Protein AF-A0A1I5VMB7-F1 (afdb_monomer)

Mean predicted aligned error: 20.37 Å

Secondary structure (DSSP, 8-state):
--------------TTSHHHHHHHHHHHS--TTT-S-HHHHHHHHHHHHHHHT-S--S-----HHHHHHHHHHHHHHHHHHHHHHHHHHHHHHHTT---------------THHHHHHHHHHHHHHHTT--

Solvent-accessible surface area (backbone atoms only — not comparable to full-atom values): 8415 Å² total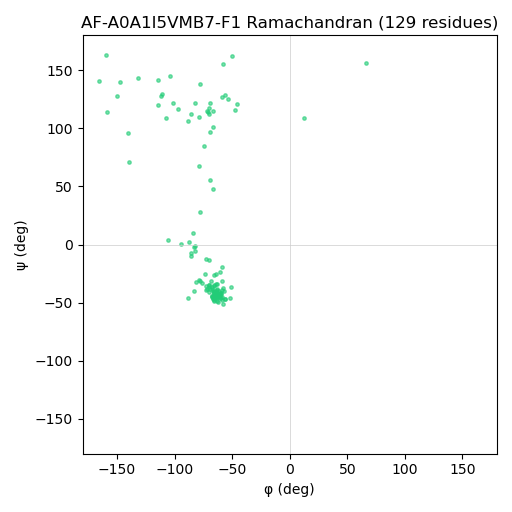; per-residue (Å²): 132,84,77,78,92,71,84,89,84,85,89,86,72,50,72,88,41,65,69,39,32,54,53,48,52,51,66,67,70,54,58,63,90,83,34,91,38,69,67,56,48,54,50,50,55,52,51,51,53,41,59,77,68,43,88,69,86,56,96,62,72,72,49,72,66,55,48,50,48,54,50,51,51,54,51,47,54,52,50,51,53,48,50,52,52,48,50,53,49,50,52,64,68,65,58,82,78,75,83,86,77,95,76,79,91,77,87,78,79,83,64,74,77,66,53,56,61,56,51,51,53,54,54,52,56,57,63,69,70,73,119

Foldseek 3Di:
DPDPPDDDDDDDADCVDPVSVVVVVCQVPDDCVVPVHSVRVVVVVVVVVCVVVDVPPDPPPQPPVNVVVVVVVVVVVVVVVVVVVVVVVCCVVVVPDDDDDDDDDDPDDDDPPVVVVVVVVVVVVVVVVPD

pLDDT: mean 71.29, std 16.6, range [33.75, 95.19]

Radius of gyration: 30.01 Å; Cα contacts (8 Å, |Δi|>4): 20; chains: 1; bounding box: 72×41×73 Å

Structure (mmCIF, N/CA/C/O backbone):
data_AF-A0A1I5VMB7-F1
#
_entry.id   AF-A0A1I5VMB7-F1
#
loop_
_atom_site.group_PDB
_atom_site.id
_atom_site.type_symbol
_atom_site.label_atom_id
_atom_site.label_alt_id
_atom_site.label_comp_id
_atom_site.label_asym_id
_atom_site.label_entity_id
_atom_site.label_seq_id
_atom_site.pdbx_PDB_ins_code
_atom_site.Cartn_x
_atom_site.Cartn_y
_atom_site.Cartn_z
_atom_site.occupancy
_atom_site.B_iso_or_equiv
_atom_site.auth_seq_id
_atom_site.auth_comp_id
_atom_site.auth_asym_id
_atom_site.auth_atom_id
_atom_site.pdbx_PDB_model_num
ATOM 1 N N . MET A 1 1 ? -19.263 19.530 26.729 1.00 45.06 1 MET A N 1
ATOM 2 C CA . MET A 1 1 ? -19.498 18.716 25.512 1.00 45.06 1 MET A CA 1
ATOM 3 C C . MET A 1 1 ? -18.205 17.990 25.173 1.00 45.06 1 MET A C 1
ATOM 5 O O . MET A 1 1 ? -17.210 18.664 24.956 1.00 45.06 1 MET A O 1
ATOM 9 N N . LYS A 1 2 ? -18.171 16.649 25.193 1.00 50.53 2 LYS A N 1
ATOM 10 C CA . LYS A 1 2 ? -16.999 15.902 24.705 1.00 50.53 2 LYS A CA 1
ATOM 11 C C . LYS A 1 2 ? -16.953 16.060 23.185 1.00 50.53 2 LYS A C 1
ATOM 13 O O . LYS A 1 2 ? -17.906 15.685 22.505 1.00 50.53 2 LYS A O 1
ATOM 18 N N . THR A 1 3 ? -15.894 16.670 22.672 1.00 54.25 3 THR A N 1
ATOM 19 C CA . THR A 1 3 ? -15.607 16.731 21.238 1.00 54.25 3 THR A CA 1
ATOM 20 C C . THR A 1 3 ? -15.559 15.304 20.687 1.00 54.25 3 THR A C 1
ATOM 22 O O . THR A 1 3 ? -14.934 14.418 21.272 1.00 54.25 3 THR A O 1
ATOM 25 N N . LYS A 1 4 ? -16.298 15.038 19.605 1.00 64.06 4 LYS A N 1
ATOM 26 C CA . LYS A 1 4 ? -16.353 13.711 18.977 1.00 64.06 4 LYS A CA 1
ATOM 27 C C . LYS A 1 4 ? -14.996 13.423 18.320 1.00 64.06 4 LYS A C 1
ATOM 29 O O . LYS A 1 4 ? -14.754 13.868 17.207 1.00 64.06 4 LYS A O 1
ATOM 34 N N . ASN A 1 5 ? -14.117 12.695 19.007 1.00 81.50 5 ASN A N 1
ATOM 35 C CA . ASN A 1 5 ? -12.774 12.317 18.534 1.00 81.50 5 ASN A CA 1
ATOM 36 C C . ASN A 1 5 ? -12.791 11.151 17.516 1.00 81.50 5 ASN A C 1
ATOM 38 O O . ASN A 1 5 ? -11.891 10.316 17.483 1.00 81.50 5 ASN A O 1
ATOM 42 N N . THR A 1 6 ? -13.872 10.985 16.755 1.00 79.69 6 THR A N 1
ATOM 43 C CA . THR A 1 6 ? -14.031 9.845 15.843 1.00 79.69 6 THR A CA 1
ATOM 44 C C . THR A 1 6 ? -14.888 10.257 14.658 1.00 79.69 6 THR A C 1
ATOM 46 O O . THR A 1 6 ? -15.989 10.779 14.838 1.00 79.69 6 THR A O 1
ATOM 49 N N . ALA A 1 7 ? -14.377 10.004 13.455 1.00 82.19 7 ALA A N 1
ATOM 50 C CA . ALA A 1 7 ? -15.087 10.167 12.194 1.00 82.19 7 ALA A CA 1
ATOM 51 C C . ALA A 1 7 ? -15.262 8.791 11.540 1.00 82.19 7 ALA A C 1
ATOM 53 O O . ALA A 1 7 ? -14.367 7.949 11.616 1.00 82.19 7 ALA A O 1
ATOM 54 N N . PHE A 1 8 ? -16.414 8.565 10.912 1.00 84.12 8 PHE A N 1
ATOM 55 C CA . PHE A 1 8 ? -16.742 7.304 10.252 1.00 84.12 8 PHE A CA 1
ATOM 56 C C . PHE A 1 8 ? -16.775 7.506 8.740 1.00 84.12 8 PHE A C 1
ATOM 58 O O . PHE A 1 8 ? -17.459 8.403 8.252 1.00 84.12 8 PHE A O 1
ATOM 65 N N . TYR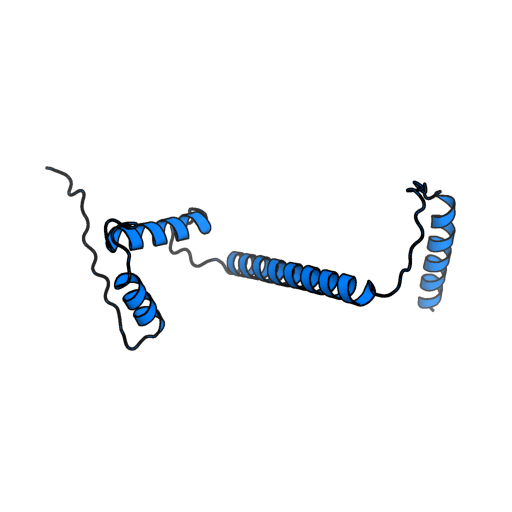 A 1 9 ? -16.072 6.639 8.015 1.00 84.25 9 TYR A N 1
ATOM 66 C CA . TYR A 1 9 ? -16.049 6.606 6.556 1.00 84.25 9 TYR A CA 1
ATOM 67 C C . TYR A 1 9 ? -16.269 5.169 6.078 1.00 84.25 9 TYR A C 1
ATOM 69 O O . TYR A 1 9 ? -15.780 4.225 6.699 1.00 84.25 9 TYR A O 1
ATOM 77 N N . SER A 1 10 ? -16.999 4.999 4.974 1.00 85.81 10 SER A N 1
ATOM 78 C CA . SER A 1 10 ? -17.226 3.700 4.332 1.00 85.81 10 SER A CA 1
ATOM 79 C C . SER A 1 10 ? -16.527 3.644 2.977 1.00 85.81 10 SER A C 1
ATOM 81 O O . SER A 1 10 ? -16.766 4.508 2.133 1.00 85.81 10 SER A O 1
ATOM 83 N N . LEU A 1 11 ? -15.719 2.609 2.744 1.00 87.56 11 LEU A N 1
ATOM 84 C CA . LEU A 1 11 ? -15.090 2.347 1.450 1.00 87.56 11 LEU A CA 1
ATOM 85 C C . LEU A 1 11 ? -15.917 1.315 0.674 1.00 87.56 11 LEU A C 1
ATOM 87 O O . LEU A 1 11 ? -16.042 0.170 1.104 1.00 87.56 11 LEU A O 1
ATOM 91 N N . ARG A 1 12 ? -16.476 1.713 -0.474 1.00 92.75 12 ARG A N 1
ATOM 92 C CA . ARG A 1 12 ? -17.183 0.808 -1.392 1.00 92.75 12 ARG A CA 1
ATOM 93 C C . ARG A 1 12 ? -16.270 0.459 -2.562 1.00 92.75 12 ARG A C 1
ATOM 95 O O . ARG A 1 12 ? -15.844 1.346 -3.294 1.00 92.75 12 ARG A O 1
ATOM 102 N N . LEU A 1 13 ? -16.014 -0.831 -2.755 1.00 90.75 13 LEU A N 1
ATOM 103 C CA . LEU A 1 13 ? -15.211 -1.351 -3.861 1.00 90.75 13 LEU A CA 1
ATOM 104 C C . LEU A 1 13 ? -16.128 -1.972 -4.920 1.00 90.75 13 LEU A C 1
ATOM 106 O O . LEU A 1 13 ? -17.169 -2.540 -4.597 1.00 90.75 13 LEU A O 1
ATOM 110 N N . ASN A 1 14 ? -15.741 -1.837 -6.187 1.00 94.81 14 ASN A N 1
ATOM 111 C CA . ASN A 1 14 ? -16.443 -2.445 -7.315 1.00 94.81 14 ASN A CA 1
ATOM 112 C C . ASN A 1 14 ? -15.585 -3.601 -7.830 1.00 94.81 14 ASN A C 1
ATOM 114 O O . ASN A 1 14 ? -14.542 -3.346 -8.416 1.00 94.81 14 ASN A O 1
ATOM 118 N N . LEU A 1 15 ? -16.006 -4.845 -7.617 1.00 94.75 15 LEU A N 1
ATOM 119 C CA . LEU A 1 15 ? -15.187 -6.020 -7.933 1.00 94.75 15 LEU A CA 1
ATOM 120 C C . LEU A 1 15 ? -15.061 -6.301 -9.439 1.00 94.75 15 LEU A C 1
ATOM 122 O O . LEU A 1 15 ? -14.183 -7.069 -9.840 1.00 94.75 15 LEU A O 1
ATOM 126 N N . ASP A 1 16 ? -15.875 -5.654 -10.275 1.00 94.69 16 ASP A N 1
ATOM 127 C CA . ASP A 1 16 ? -15.718 -5.691 -11.733 1.00 94.69 16 ASP A CA 1
ATOM 128 C C . ASP A 1 16 ? -14.523 -4.847 -12.195 1.00 94.69 16 ASP A C 1
ATOM 130 O O . ASP A 1 16 ? -13.909 -5.129 -13.223 1.00 94.69 16 ASP A O 1
ATOM 134 N N . ASN A 1 17 ? -14.138 -3.835 -11.410 1.00 94.69 17 ASN A N 1
ATOM 135 C CA . ASN A 1 17 ? -12.931 -3.062 -11.661 1.00 94.69 17 ASN A CA 1
ATOM 136 C C . ASN A 1 17 ? -11.711 -3.810 -11.100 1.00 94.69 17 ASN A C 1
ATOM 138 O O . ASN A 1 17 ? -11.617 -4.055 -9.895 1.00 94.69 17 ASN A O 1
ATOM 142 N N . LYS A 1 18 ? -10.744 -4.113 -11.976 1.00 94.25 18 LYS A N 1
ATOM 143 C CA . LYS A 1 18 ? -9.497 -4.809 -11.630 1.00 94.25 18 LYS A CA 1
ATOM 144 C C . LYS A 1 18 ? -8.758 -4.158 -10.453 1.00 94.25 18 LYS A C 1
ATOM 146 O O . LYS A 1 18 ? -8.388 -4.858 -9.519 1.00 94.25 18 LYS A O 1
ATOM 151 N N . GLN A 1 19 ? -8.617 -2.833 -10.446 1.00 92.25 19 GLN A N 1
ATOM 152 C CA . GLN A 1 19 ? -7.918 -2.109 -9.379 1.00 92.25 19 GLN A CA 1
ATOM 153 C C . GLN A 1 19 ? -8.616 -2.287 -8.025 1.00 92.25 19 GLN A C 1
ATOM 155 O O . GLN A 1 19 ? -7.985 -2.534 -7.003 1.00 92.25 19 GLN A O 1
ATOM 160 N N . HIS A 1 20 ? -9.942 -2.161 -8.004 1.00 95.19 20 HIS A N 1
ATOM 161 C CA . HIS A 1 20 ? -10.721 -2.313 -6.776 1.00 95.19 20 HIS A CA 1
ATOM 162 C C . HIS A 1 20 ? -10.711 -3.765 -6.281 1.00 95.19 20 HIS A C 1
ATOM 164 O O . HIS A 1 20 ? -10.755 -3.989 -5.071 1.00 95.19 20 HIS A O 1
ATOM 170 N N . ARG A 1 21 ? -10.634 -4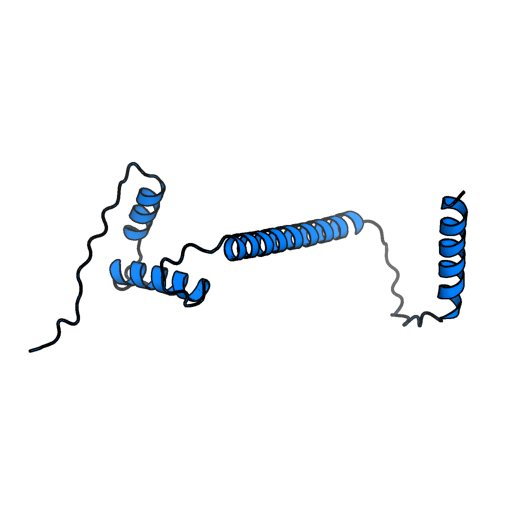.738 -7.197 1.00 94.62 21 ARG A N 1
ATOM 171 C CA . ARG A 1 21 ? -10.473 -6.158 -6.872 1.00 94.62 21 ARG A CA 1
ATOM 172 C C . ARG A 1 21 ? -9.124 -6.437 -6.213 1.00 94.62 21 ARG A C 1
ATOM 174 O O . ARG A 1 21 ? -9.109 -7.047 -5.154 1.00 94.62 21 ARG A O 1
ATOM 181 N N . GLU A 1 22 ? -8.029 -5.925 -6.771 1.00 91.56 22 GLU A N 1
ATOM 182 C CA . GLU A 1 22 ? -6.689 -6.058 -6.176 1.00 91.56 22 GLU A CA 1
ATOM 183 C C . GLU A 1 22 ? -6.643 -5.455 -4.762 1.00 91.56 22 GLU A C 1
ATOM 185 O O . GLU A 1 22 ? -6.180 -6.093 -3.818 1.00 91.56 22 GLU A O 1
ATOM 190 N N . VAL A 1 23 ? -7.212 -4.257 -4.578 1.00 90.00 23 VAL A N 1
ATOM 191 C CA . VAL A 1 23 ? -7.328 -3.633 -3.248 1.00 90.00 23 VAL A CA 1
ATOM 192 C C . VAL A 1 23 ? -8.159 -4.500 -2.297 1.00 90.00 23 VAL A C 1
ATOM 194 O O . VAL A 1 23 ? -7.795 -4.657 -1.133 1.00 90.00 23 VAL A O 1
ATOM 197 N N . PHE A 1 24 ? -9.267 -5.077 -2.766 1.00 92.69 24 PHE A N 1
ATOM 198 C CA . PHE A 1 24 ? -10.102 -5.964 -1.956 1.00 92.69 24 PHE A CA 1
ATOM 199 C C . PHE A 1 24 ? -9.350 -7.229 -1.519 1.00 92.69 24 PHE A C 1
ATOM 201 O O . PHE A 1 24 ? -9.417 -7.589 -0.343 1.00 92.69 24 PHE A O 1
ATOM 208 N N . GLU A 1 25 ? -8.612 -7.866 -2.429 1.00 91.75 25 GLU A N 1
ATOM 209 C CA . GLU A 1 25 ? -7.813 -9.063 -2.145 1.00 91.75 25 GLU A CA 1
ATOM 210 C C . GLU A 1 25 ? -6.740 -8.780 -1.089 1.00 91.75 25 GLU A C 1
ATOM 212 O O . GLU A 1 25 ? -6.665 -9.501 -0.095 1.00 91.75 25 GLU A O 1
ATOM 217 N N . ILE A 1 26 ? -6.006 -7.669 -1.219 1.00 89.44 26 ILE A N 1
ATOM 218 C CA . ILE A 1 26 ? -5.008 -7.233 -0.226 1.00 89.44 26 ILE A CA 1
ATOM 219 C C . ILE A 1 26 ? -5.662 -6.992 1.142 1.00 89.44 26 ILE A C 1
ATOM 221 O O . ILE A 1 26 ? -5.172 -7.460 2.170 1.00 89.44 26 ILE A O 1
ATOM 225 N N . LEU A 1 27 ? -6.802 -6.289 1.174 1.00 89.00 27 LEU A N 1
ATOM 226 C CA . LEU A 1 27 ? -7.551 -6.033 2.411 1.00 89.00 27 LEU A CA 1
ATOM 227 C C . LEU A 1 27 ? -8.102 -7.316 3.057 1.00 89.00 27 LEU A C 1
ATOM 229 O O . LEU A 1 27 ? -8.348 -7.346 4.273 1.00 89.00 27 LEU A O 1
ATOM 233 N N . GLN A 1 28 ? -8.320 -8.366 2.267 1.00 88.88 28 GLN A N 1
ATOM 234 C CA . GLN A 1 28 ? -8.765 -9.672 2.738 1.00 88.88 28 GLN A CA 1
ATOM 235 C C . GLN A 1 28 ? -7.601 -10.527 3.252 1.00 88.88 28 GLN A C 1
ATOM 237 O O . GLN A 1 28 ? -7.760 -11.165 4.293 1.00 88.88 28 GLN A O 1
ATOM 242 N N . SER A 1 29 ? -6.448 -10.498 2.579 1.00 87.50 29 SER A N 1
ATOM 243 C CA . SER A 1 29 ? -5.236 -11.263 2.914 1.00 87.50 29 SER A CA 1
ATOM 244 C C . SER A 1 29 ? -4.355 -10.601 3.978 1.00 87.50 29 SER A C 1
ATOM 246 O O . SER A 1 29 ? -3.213 -11.004 4.187 1.00 87.50 29 SER A O 1
ATOM 248 N N . LEU A 1 30 ? -4.861 -9.552 4.619 1.00 86.69 30 LEU A N 1
ATOM 249 C CA . LEU A 1 30 ? -4.103 -8.714 5.531 1.00 86.69 30 LEU A CA 1
ATOM 250 C C . LEU A 1 30 ? -3.748 -9.471 6.816 1.00 86.69 30 LEU A C 1
ATOM 252 O O . LEU A 1 30 ? -4.633 -9.924 7.550 1.00 86.69 30 LEU A O 1
ATOM 256 N N . ASP A 1 31 ? -2.450 -9.576 7.101 1.00 82.75 31 ASP A N 1
ATOM 257 C CA . ASP A 1 31 ? -1.968 -10.203 8.328 1.00 82.75 31 ASP A CA 1
ATOM 258 C C . ASP A 1 31 ? -2.271 -9.304 9.534 1.00 82.75 31 ASP A C 1
ATOM 260 O O . ASP A 1 31 ? -1.732 -8.202 9.690 1.00 82.75 31 ASP A O 1
ATOM 264 N N . LYS A 1 32 ? -3.149 -9.799 10.409 1.00 76.88 32 LYS A N 1
ATOM 265 C CA . LYS A 1 32 ? -3.604 -9.094 11.613 1.00 76.88 32 LYS A CA 1
ATOM 266 C C . LYS A 1 32 ? -2.525 -8.977 12.692 1.00 76.88 32 LYS A C 1
ATOM 268 O O . LYS A 1 32 ? -2.711 -8.216 13.638 1.00 76.88 32 LYS A O 1
ATOM 273 N N . ASN A 1 33 ? -1.422 -9.716 12.570 1.00 75.06 33 ASN A N 1
ATOM 274 C CA . ASN A 1 33 ? -0.287 -9.615 13.486 1.00 75.06 33 ASN A CA 1
ATOM 275 C C . ASN A 1 33 ? 0.587 -8.394 13.179 1.00 75.06 33 ASN A C 1
ATOM 277 O O . ASN A 1 33 ? 1.172 -7.815 14.091 1.00 75.06 33 ASN A O 1
ATOM 281 N N . ILE A 1 34 ? 0.647 -7.990 11.906 1.00 76.44 34 ILE A N 1
ATOM 282 C CA . ILE A 1 34 ? 1.415 -6.827 11.448 1.00 76.44 34 ILE A CA 1
ATOM 283 C C . ILE A 1 34 ? 0.547 -5.569 11.536 1.00 76.44 34 ILE A C 1
ATOM 285 O O . ILE A 1 34 ? 0.966 -4.550 12.085 1.00 76.44 34 ILE A O 1
ATOM 289 N N . PHE A 1 35 ? -0.696 -5.651 11.057 1.00 74.94 35 PHE A N 1
ATOM 290 C CA . PHE A 1 35 ? -1.610 -4.515 11.018 1.00 74.94 35 PHE A CA 1
ATOM 291 C C . PHE A 1 35 ? -2.803 -4.744 11.943 1.00 7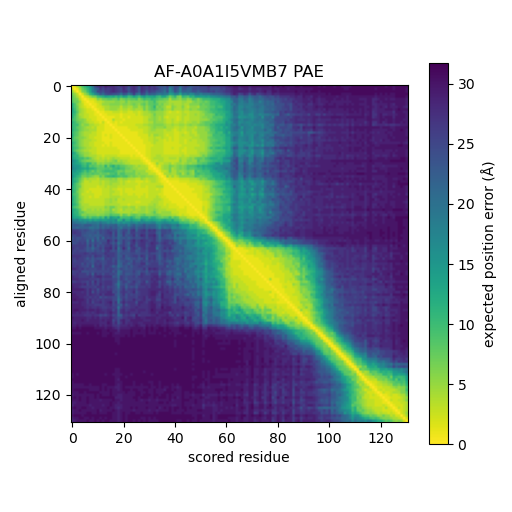4.94 35 PHE A C 1
ATOM 293 O O . PHE A 1 35 ? -3.610 -5.652 11.750 1.00 74.94 35 PHE A O 1
ATOM 300 N N . LYS A 1 36 ? -2.969 -3.854 12.927 1.00 77.75 36 LYS A N 1
ATOM 301 C CA . LYS A 1 36 ? -4.028 -3.955 13.949 1.00 77.75 36 LYS A CA 1
ATOM 302 C C . LYS A 1 36 ? -5.445 -3.982 13.361 1.00 77.75 36 LYS A C 1
ATOM 304 O O . LYS A 1 36 ? -6.350 -4.562 13.957 1.00 77.75 36 LYS A O 1
ATOM 309 N N . SER A 1 37 ? -5.668 -3.319 12.223 1.00 85.00 37 SER A N 1
ATOM 310 C CA . SER A 1 37 ? -6.940 -3.345 11.494 1.00 85.00 37 SER A CA 1
ATOM 311 C C . SER A 1 37 ? -6.764 -2.933 10.031 1.00 85.00 37 SER A C 1
ATOM 313 O O . SER A 1 37 ? -5.797 -2.261 9.679 1.00 85.00 37 SER A O 1
ATOM 315 N N . ARG A 1 38 ? -7.761 -3.251 9.195 1.00 86.31 38 ARG A N 1
ATOM 316 C CA . ARG A 1 38 ? -7.845 -2.761 7.807 1.00 86.31 38 ARG A CA 1
ATOM 317 C C . ARG A 1 38 ? -7.852 -1.232 7.733 1.00 86.31 38 ARG A C 1
ATOM 319 O O . ARG A 1 38 ? -7.237 -0.665 6.843 1.00 86.31 38 ARG A O 1
ATOM 326 N N . ASN A 1 39 ? -8.512 -0.569 8.683 1.00 87.56 39 ASN A N 1
ATOM 327 C CA . ASN A 1 39 ? -8.554 0.891 8.729 1.00 87.56 39 ASN A CA 1
ATOM 328 C C . ASN A 1 39 ? -7.173 1.475 9.035 1.00 87.56 39 ASN A C 1
ATOM 330 O O . ASN A 1 39 ? -6.797 2.463 8.419 1.00 87.56 39 ASN A O 1
ATOM 334 N N . GLN A 1 40 ? -6.418 0.847 9.942 1.00 86.06 40 GLN A N 1
ATOM 335 C CA . GLN A 1 40 ? -5.052 1.273 10.241 1.00 86.06 40 GLN A CA 1
ATOM 336 C C . GLN A 1 40 ? -4.159 1.116 9.011 1.00 86.06 40 GLN A C 1
ATOM 338 O O . GLN A 1 40 ? -3.490 2.067 8.640 1.00 86.06 40 GLN A O 1
ATOM 343 N N . PHE A 1 41 ? -4.242 -0.027 8.324 1.00 89.25 41 PHE A N 1
ATOM 344 C CA . PHE A 1 41 ? -3.513 -0.246 7.076 1.00 89.25 41 PHE A CA 1
ATOM 345 C C . PHE A 1 41 ? -3.820 0.827 6.021 1.00 89.25 41 PHE A C 1
ATOM 347 O O . PHE A 1 41 ? -2.909 1.408 5.445 1.00 89.25 41 PHE A O 1
ATOM 354 N N . ILE A 1 42 ? -5.103 1.145 5.804 1.00 89.44 42 ILE A N 1
ATOM 355 C CA . ILE A 1 42 ? -5.508 2.190 4.850 1.00 89.44 42 ILE A CA 1
ATOM 356 C C . ILE A 1 42 ? -4.932 3.556 5.251 1.00 89.44 42 ILE A C 1
ATOM 358 O O . ILE A 1 42 ? -4.441 4.283 4.390 1.00 89.44 42 ILE A O 1
ATOM 362 N N . VAL A 1 43 ? -4.979 3.907 6.539 1.00 88.88 43 VAL A N 1
ATOM 363 C CA . VAL A 1 43 ? -4.415 5.168 7.047 1.00 88.88 43 VAL A CA 1
ATOM 364 C C . VAL A 1 43 ? -2.902 5.213 6.844 1.00 88.88 43 VAL A C 1
ATOM 366 O O . VAL A 1 43 ? -2.404 6.227 6.364 1.00 88.88 43 VAL A O 1
ATOM 369 N N . ASP A 1 44 ? -2.194 4.124 7.143 1.00 87.00 44 ASP A N 1
ATOM 370 C CA . ASP A 1 44 ? -0.739 4.039 7.006 1.00 87.00 44 ASP A CA 1
ATOM 371 C C . ASP A 1 44 ? -0.313 4.192 5.537 1.00 87.00 44 ASP A C 1
ATOM 373 O O . ASP A 1 44 ? 0.578 4.984 5.239 1.00 87.00 44 ASP A O 1
ATOM 377 N N . CYS A 1 45 ? -1.004 3.531 4.600 1.00 86.25 45 CYS A N 1
ATOM 378 C CA . CYS A 1 45 ? -0.740 3.688 3.166 1.00 86.25 45 CYS A CA 1
ATOM 379 C C . CYS A 1 45 ? -0.999 5.122 2.670 1.00 86.25 45 CYS A C 1
ATOM 381 O O . CYS A 1 45 ? -0.260 5.635 1.829 1.00 86.25 45 CYS A O 1
ATOM 383 N N . ILE A 1 46 ? -2.055 5.780 3.163 1.00 86.12 46 ILE A N 1
ATOM 384 C CA . ILE A 1 46 ? -2.352 7.177 2.808 1.00 86.12 46 ILE A CA 1
ATOM 385 C C . ILE A 1 46 ? -1.277 8.110 3.377 1.00 86.12 46 ILE A C 1
ATOM 387 O O . ILE A 1 46 ? -0.808 8.999 2.666 1.00 86.12 46 ILE A O 1
ATOM 391 N N . ASP A 1 47 ? -0.869 7.907 4.629 1.00 85.62 47 ASP A N 1
ATOM 392 C CA . ASP A 1 47 ? 0.172 8.705 5.279 1.00 85.62 47 ASP A CA 1
ATOM 393 C C . ASP A 1 47 ? 1.526 8.532 4.577 1.00 85.62 47 ASP A C 1
ATOM 395 O O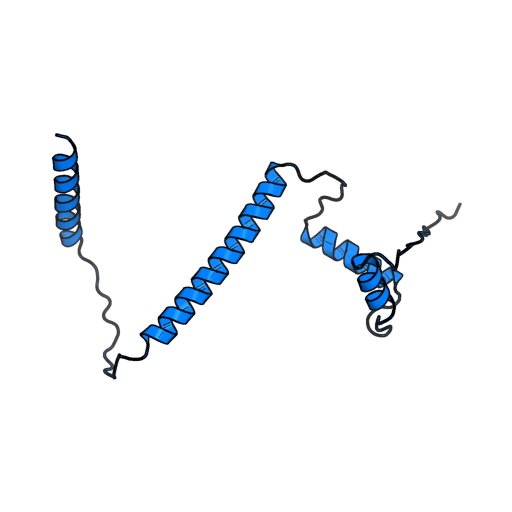 . ASP A 1 47 ? 2.173 9.522 4.243 1.00 85.62 47 ASP A O 1
ATOM 399 N N . GLU A 1 48 ? 1.919 7.299 4.245 1.00 83.56 48 GLU A N 1
ATOM 400 C CA . GLU A 1 48 ? 3.111 7.016 3.439 1.00 83.56 48 GLU A CA 1
ATOM 401 C C . GLU A 1 48 ? 3.047 7.740 2.090 1.00 83.56 48 GLU A C 1
ATOM 403 O O . GLU A 1 48 ? 3.983 8.448 1.712 1.00 83.56 48 GLU A O 1
ATOM 408 N N . ARG A 1 49 ? 1.908 7.662 1.392 1.00 79.00 49 ARG A N 1
ATOM 409 C CA . ARG A 1 49 ? 1.728 8.330 0.099 1.00 79.00 49 ARG A CA 1
ATOM 410 C C . ARG A 1 49 ? 1.867 9.850 0.194 1.00 79.00 49 ARG A C 1
ATOM 412 O O . ARG A 1 49 ? 2.461 10.452 -0.704 1.00 79.00 49 ARG A O 1
ATOM 419 N N . ILE A 1 50 ? 1.333 10.459 1.254 1.00 80.12 50 ILE A N 1
ATOM 420 C CA . ILE A 1 50 ? 1.461 11.898 1.531 1.00 80.12 50 ILE A CA 1
ATOM 421 C C . ILE A 1 50 ? 2.914 12.248 1.865 1.00 80.12 50 ILE A C 1
ATOM 423 O O . ILE A 1 50 ? 3.447 13.216 1.328 1.00 80.12 50 ILE A O 1
ATOM 427 N N . ARG A 1 51 ? 3.585 11.459 2.710 1.00 77.31 51 ARG A N 1
ATOM 428 C CA . ARG A 1 51 ? 4.990 11.683 3.081 1.00 77.31 51 ARG A CA 1
ATOM 429 C C . ARG A 1 51 ? 5.913 11.604 1.867 1.00 77.31 51 ARG A C 1
ATOM 431 O O . ARG A 1 51 ? 6.742 12.493 1.694 1.00 77.31 51 ARG A O 1
ATOM 438 N N . CYS A 1 52 ? 5.728 10.608 1.000 1.00 67.69 52 CYS A N 1
ATOM 439 C CA . CYS A 1 52 ? 6.524 10.434 -0.216 1.00 67.69 52 CYS A CA 1
ATOM 440 C C . CYS A 1 52 ? 6.323 11.554 -1.247 1.00 67.69 52 CYS A C 1
ATOM 442 O O . CYS A 1 52 ? 7.229 11.810 -2.031 1.00 67.69 52 CYS A O 1
ATOM 444 N N . ARG A 1 53 ? 5.168 12.236 -1.271 1.00 62.84 53 ARG A N 1
ATOM 445 C CA . ARG A 1 53 ? 4.934 13.386 -2.169 1.00 62.84 53 ARG A CA 1
ATOM 446 C C . ARG A 1 53 ? 5.373 14.732 -1.587 1.00 62.84 53 ARG A C 1
ATOM 448 O O . ARG A 1 53 ? 5.174 15.764 -2.225 1.00 62.84 53 ARG A O 1
ATOM 455 N N . GLY A 1 54 ? 5.954 14.734 -0.384 1.00 54.25 54 GLY A N 1
ATOM 456 C CA . GLY A 1 54 ? 6.036 15.935 0.438 1.00 54.25 54 GLY A CA 1
ATOM 457 C C . GLY A 1 54 ? 4.632 16.365 0.872 1.00 54.25 54 GLY A C 1
ATOM 458 O O . GLY A 1 54 ? 3.637 16.035 0.237 1.00 54.25 54 GLY A O 1
ATOM 459 N N . LYS A 1 55 ? 4.517 17.101 1.978 1.00 53.66 55 LYS A N 1
ATOM 460 C CA . LYS A 1 55 ? 3.236 17.550 2.559 1.00 53.66 55 LYS A CA 1
ATOM 461 C C . LYS A 1 55 ? 2.468 18.566 1.684 1.00 53.66 55 LYS A C 1
ATOM 463 O O . LYS A 1 55 ? 1.990 19.574 2.190 1.00 53.66 55 LYS A O 1
ATOM 468 N N . LYS A 1 56 ? 2.300 18.323 0.386 1.00 52.84 56 LYS A N 1
ATOM 469 C CA . LYS A 1 56 ? 1.286 18.969 -0.446 1.00 52.84 56 LYS A CA 1
ATOM 470 C C . LYS A 1 56 ? -0.041 18.270 -0.165 1.00 52.84 56 LYS A C 1
ATOM 472 O O . LYS A 1 56 ? -0.574 17.506 -0.962 1.00 52.84 56 LYS A O 1
ATOM 477 N N . THR A 1 57 ? -0.528 18.457 1.061 1.00 50.56 57 THR A N 1
ATOM 478 C CA . THR A 1 57 ? -1.882 18.080 1.460 1.00 50.56 57 THR A CA 1
ATOM 479 C C . THR A 1 57 ? -2.835 19.087 0.843 1.00 50.56 57 THR A C 1
ATOM 481 O O . THR A 1 57 ? -3.218 20.078 1.456 1.00 50.56 57 THR A O 1
ATOM 484 N N . GLY A 1 58 ? -3.184 18.823 -0.400 1.00 45.25 58 GLY A N 1
ATOM 485 C CA . GLY A 1 58 ? -4.216 19.509 -1.138 1.00 45.25 58 GLY A CA 1
ATOM 486 C C . GLY A 1 58 ? -4.497 18.656 -2.353 1.00 45.25 58 GLY A C 1
ATOM 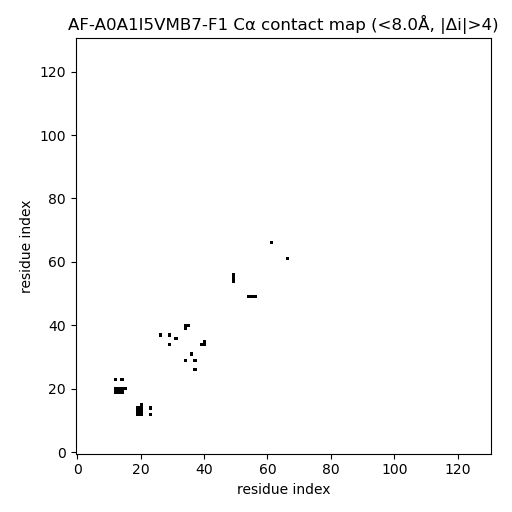487 O O . GLY A 1 58 ? -3.580 18.107 -2.959 1.00 45.25 58 GLY A O 1
ATOM 488 N N . ILE A 1 59 ? -5.760 18.548 -2.737 1.00 48.25 59 ILE A N 1
ATOM 489 C CA . ILE A 1 59 ? -6.124 18.183 -4.105 1.00 48.25 59 ILE A CA 1
ATOM 490 C C . ILE A 1 59 ? -5.728 19.385 -4.989 1.00 48.25 59 ILE A C 1
ATOM 492 O O . ILE A 1 59 ? -6.562 20.003 -5.636 1.00 48.25 59 ILE A O 1
ATOM 496 N N . GLU A 1 60 ? -4.466 19.804 -4.939 1.00 53.50 60 GLU A N 1
ATOM 497 C CA . GLU A 1 60 ? -3.888 20.658 -5.953 1.00 53.50 60 GLU A CA 1
ATOM 498 C C . GLU A 1 60 ? -3.567 19.704 -7.088 1.00 53.50 60 GLU A C 1
ATOM 500 O O . GLU A 1 60 ? -2.743 18.793 -6.969 1.00 53.50 60 GLU A O 1
ATOM 505 N N . GLN A 1 61 ? -4.335 19.847 -8.165 1.00 56.47 61 GLN A N 1
ATOM 506 C CA . GLN A 1 61 ? -3.953 19.300 -9.453 1.00 56.47 61 GLN A CA 1
ATOM 507 C C . GLN A 1 61 ? -2.501 19.713 -9.658 1.00 56.47 61 GLN A C 1
ATOM 509 O O . GLN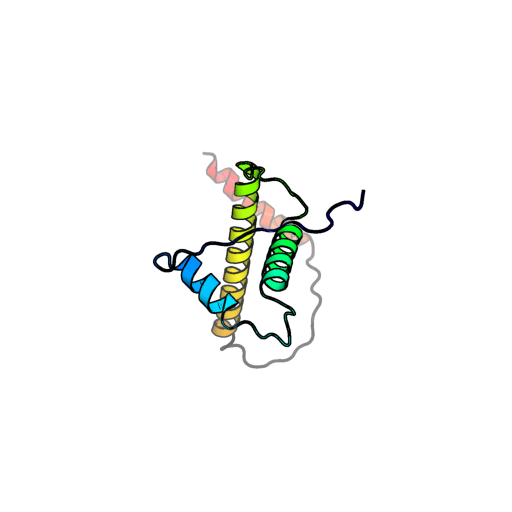 A 1 61 ? -2.228 20.912 -9.686 1.00 56.47 61 GLN A O 1
ATOM 514 N N . LEU A 1 62 ? -1.594 18.729 -9.720 1.00 56.66 62 LEU A N 1
ATOM 515 C CA . LEU A 1 62 ? -0.199 18.982 -10.059 1.00 56.66 62 LEU A CA 1
ATOM 516 C C . LEU A 1 62 ? -0.219 19.907 -11.269 1.00 56.66 62 LEU A C 1
ATOM 518 O O . LEU A 1 62 ? -0.852 19.603 -12.288 1.00 56.66 62 LEU A O 1
ATOM 522 N N . THR A 1 63 ? 0.385 21.075 -11.114 1.00 64.75 63 THR A N 1
ATOM 523 C CA . THR A 1 63 ? 0.502 22.020 -12.215 1.00 64.75 63 THR A CA 1
ATOM 524 C C . THR A 1 63 ? 1.238 21.328 -13.362 1.00 64.75 63 THR A C 1
ATOM 526 O O 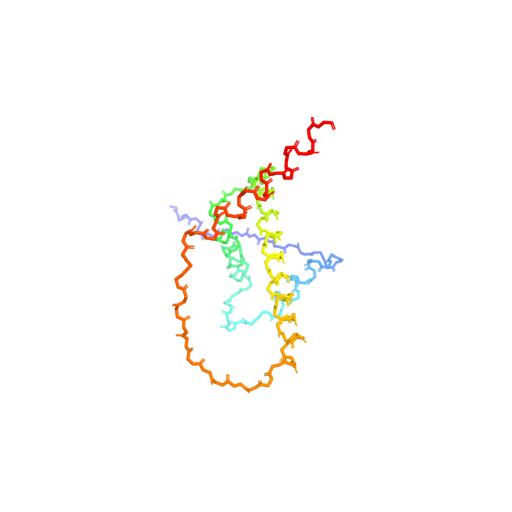. THR A 1 63 ? 1.975 20.359 -13.153 1.00 64.75 63 THR A O 1
ATOM 529 N N . LYS A 1 64 ? 1.028 21.785 -14.603 1.00 64.00 64 LYS A N 1
ATOM 530 C CA . LYS A 1 64 ? 1.698 21.180 -15.769 1.00 64.00 64 LYS A CA 1
ATOM 531 C C . LYS A 1 64 ? 3.210 21.069 -15.551 1.00 64.00 64 LYS A C 1
ATOM 533 O O . LYS A 1 64 ? 3.786 20.050 -15.910 1.00 64.00 64 LYS A O 1
ATOM 538 N N . ASP A 1 65 ? 3.801 22.059 -14.893 1.00 64.38 65 ASP A N 1
ATOM 539 C CA . ASP A 1 65 ? 5.235 22.117 -14.623 1.00 64.38 65 ASP A CA 1
ATOM 540 C C . ASP A 1 65 ? 5.683 21.056 -13.607 1.00 64.38 65 ASP A C 1
ATOM 542 O O . ASP A 1 65 ? 6.708 20.411 -13.806 1.00 64.38 65 ASP A O 1
ATOM 546 N N . GLU A 1 66 ? 4.882 20.775 -12.576 1.00 67.50 66 GLU A N 1
ATOM 547 C CA . GLU A 1 66 ? 5.169 19.706 -11.609 1.00 67.50 66 GLU A CA 1
ATOM 548 C C . GLU A 1 66 ? 5.007 18.308 -12.218 1.00 67.50 66 GLU A C 1
ATOM 550 O O . GLU A 1 66 ? 5.766 17.398 -11.890 1.00 67.50 66 GLU A O 1
ATOM 555 N N . ILE A 1 67 ? 4.047 18.131 -13.134 1.00 72.94 67 ILE A N 1
ATOM 556 C CA . ILE A 1 67 ? 3.893 16.880 -13.894 1.00 72.94 67 ILE A CA 1
ATOM 557 C C . ILE A 1 67 ? 5.087 16.685 -14.828 1.00 72.94 67 ILE A C 1
ATOM 559 O O . ILE A 1 67 ? 5.643 15.591 -14.886 1.00 72.94 67 ILE A O 1
ATOM 563 N N . VAL A 1 68 ? 5.495 17.734 -15.549 1.00 76.25 68 VAL A N 1
ATOM 564 C CA . VAL A 1 68 ? 6.678 17.698 -16.418 1.00 76.25 68 VAL A CA 1
ATOM 565 C C . VAL A 1 68 ? 7.920 17.370 -15.596 1.00 76.25 68 VAL A C 1
ATOM 567 O O . VAL A 1 68 ? 8.705 16.526 -16.018 1.00 76.25 68 VAL A O 1
ATOM 570 N N . GLN A 1 69 ? 8.067 17.943 -14.402 1.00 75.50 69 GLN A N 1
ATOM 571 C CA . GLN A 1 69 ? 9.191 17.649 -13.520 1.00 75.50 69 GLN A CA 1
ATOM 572 C C . GLN A 1 69 ? 9.180 16.194 -13.019 1.00 75.50 69 GLN A C 1
ATOM 574 O O . GLN A 1 69 ? 10.215 15.536 -13.088 1.00 75.50 69 GLN A O 1
ATOM 579 N N . GLU A 1 70 ? 8.024 15.653 -12.609 1.00 79.31 70 GLU A N 1
ATOM 580 C CA . GLU A 1 70 ? 7.896 14.234 -12.217 1.00 79.31 70 GLU A CA 1
ATOM 581 C C . GLU A 1 70 ? 8.198 13.291 -13.401 1.00 79.31 70 GLU A C 1
ATOM 583 O O . GLU A 1 70 ? 8.832 12.248 -13.223 1.00 79.31 70 GLU A O 1
ATOM 588 N N . ILE A 1 71 ? 7.776 13.648 -14.620 1.00 81.00 71 ILE A N 1
ATOM 589 C CA . ILE A 1 71 ? 8.084 12.883 -15.839 1.00 81.00 71 ILE A CA 1
ATOM 590 C C . ILE A 1 71 ? 9.585 12.924 -16.131 1.00 81.00 71 ILE A C 1
ATOM 592 O O . ILE A 1 71 ? 10.175 11.872 -16.360 1.00 81.00 71 ILE A O 1
ATOM 596 N N . VAL A 1 72 ? 10.205 14.107 -16.112 1.00 87.88 72 VAL A N 1
ATOM 597 C CA . VAL A 1 72 ? 11.644 14.271 -16.366 1.00 87.88 72 VAL A CA 1
ATOM 598 C C . VAL A 1 72 ? 12.463 13.480 -15.351 1.00 87.88 72 VAL A C 1
ATOM 600 O O . VAL A 1 72 ? 13.396 12.787 -15.743 1.00 87.88 72 VAL A O 1
ATOM 603 N N . GLU A 1 73 ? 12.087 13.510 -14.072 1.00 85.88 73 GLU A N 1
ATOM 604 C CA . GLU A 1 73 ? 12.781 12.760 -13.024 1.00 85.88 73 GLU A CA 1
ATOM 605 C C . GLU A 1 73 ? 12.687 11.244 -13.248 1.00 85.88 73 GLU A C 1
ATOM 607 O O . GLU A 1 73 ? 13.706 10.552 -13.246 1.00 85.88 73 GLU A O 1
ATOM 612 N N . LYS A 1 74 ? 11.487 10.716 -13.520 1.00 84.00 74 LYS A N 1
ATOM 613 C CA . LYS A 1 74 ? 11.304 9.278 -13.784 1.00 84.00 74 LYS A CA 1
ATOM 614 C C . LYS A 1 74 ? 11.989 8.816 -15.067 1.00 84.00 74 LYS A C 1
ATOM 616 O O . LYS A 1 74 ? 12.557 7.728 -15.093 1.00 84.00 74 LYS A O 1
ATOM 621 N N . VAL A 1 75 ? 11.939 9.624 -16.125 1.00 87.00 75 VAL A N 1
ATOM 622 C CA . VAL A 1 75 ? 12.637 9.334 -17.385 1.00 87.00 75 VAL A CA 1
ATOM 623 C C . VAL A 1 75 ? 14.150 9.361 -17.171 1.00 87.00 75 VAL A C 1
ATOM 625 O O . VAL A 1 75 ? 14.833 8.470 -17.665 1.00 87.00 75 VAL A O 1
ATOM 628 N N . GLY A 1 76 ? 14.664 10.317 -16.391 1.00 85.88 76 GLY A N 1
ATOM 629 C CA . GLY A 1 76 ? 16.076 10.379 -16.012 1.00 85.88 76 GLY A CA 1
ATOM 630 C C . GLY A 1 76 ? 16.532 9.112 -15.287 1.00 85.88 76 GLY A C 1
ATOM 631 O O . GLY A 1 76 ? 17.472 8.461 -15.730 1.00 85.88 76 GLY A O 1
ATOM 632 N N . GLN A 1 77 ? 15.797 8.687 -14.255 1.00 86.38 77 GLN A N 1
ATOM 633 C CA . GLN A 1 77 ? 16.104 7.461 -13.504 1.00 86.38 77 GLN A CA 1
ATOM 634 C C . GLN A 1 77 ? 16.104 6.198 -14.383 1.00 86.38 77 GLN A C 1
ATOM 636 O O . GLN A 1 77 ? 16.948 5.315 -14.208 1.00 86.38 77 GLN A O 1
ATOM 641 N N . GLU A 1 78 ? 15.174 6.099 -15.335 1.00 84.69 78 GLU A N 1
ATOM 642 C CA . GLU A 1 78 ? 15.102 4.974 -16.273 1.00 84.69 78 GLU A CA 1
ATOM 643 C C . GLU A 1 78 ? 16.271 4.989 -17.274 1.00 84.69 78 GLU A C 1
ATOM 645 O O . GLU A 1 78 ? 16.849 3.937 -17.559 1.00 84.69 78 GLU A O 1
ATOM 650 N N . ILE A 1 79 ? 16.652 6.165 -17.789 1.00 86.38 79 ILE A N 1
ATOM 651 C CA . ILE A 1 79 ? 17.817 6.326 -18.672 1.00 86.38 79 ILE A CA 1
ATOM 652 C C . ILE A 1 79 ? 19.092 5.935 -17.931 1.00 86.38 79 ILE A C 1
ATOM 654 O O . ILE A 1 79 ? 19.847 5.111 -18.443 1.00 86.38 79 ILE A O 1
ATOM 658 N N . ASP A 1 80 ? 19.297 6.453 -16.721 1.00 83.19 80 ASP A N 1
ATOM 659 C CA . ASP A 1 80 ? 20.470 6.135 -15.908 1.00 83.19 80 ASP A CA 1
ATOM 660 C C . ASP A 1 80 ? 20.544 4.632 -15.644 1.00 83.19 80 ASP A C 1
ATOM 662 O O . ASP A 1 80 ? 21.564 3.997 -15.913 1.00 83.19 80 ASP A O 1
ATOM 666 N N . SER A 1 81 ? 19.433 4.020 -15.227 1.00 83.88 81 SER A N 1
ATOM 667 C CA . SER A 1 81 ? 19.356 2.573 -14.998 1.00 83.88 81 SER A CA 1
ATOM 668 C C . SER A 1 81 ? 19.720 1.767 -16.249 1.00 83.88 81 SER A C 1
ATOM 670 O O . SER A 1 81 ? 20.440 0.769 -16.161 1.00 83.88 81 SER A O 1
ATOM 672 N N . ARG A 1 82 ? 19.279 2.206 -17.434 1.00 75.94 82 ARG A N 1
ATOM 673 C CA . ARG A 1 82 ? 19.611 1.556 -18.711 1.00 75.94 82 ARG A CA 1
ATOM 674 C C . ARG A 1 82 ? 21.053 1.778 -19.134 1.00 75.94 82 ARG A C 1
ATOM 676 O O . ARG A 1 82 ? 21.656 0.837 -19.640 1.00 75.94 82 ARG A O 1
ATOM 683 N N . ILE A 1 83 ? 21.613 2.968 -18.928 1.00 82.62 83 ILE A N 1
ATOM 684 C CA . ILE A 1 83 ? 23.025 3.257 -19.202 1.00 82.62 83 ILE A CA 1
ATOM 685 C C . ILE A 1 83 ? 23.904 2.408 -18.290 1.00 82.62 83 ILE A C 1
ATOM 687 O O . ILE A 1 83 ? 24.833 1.774 -18.780 1.00 82.62 83 ILE A O 1
ATOM 691 N N . TYR A 1 84 ? 23.584 2.312 -16.999 1.00 77.31 84 TYR A N 1
ATOM 692 C CA . TYR A 1 84 ? 24.309 1.445 -16.072 1.00 77.31 84 TYR A CA 1
ATOM 693 C C . TYR A 1 84 ? 24.190 -0.032 -16.453 1.00 77.31 84 TYR A C 1
ATOM 695 O O . TYR A 1 84 ? 25.195 -0.742 -16.458 1.00 77.31 84 TYR A O 1
ATOM 703 N N . ALA A 1 85 ? 22.999 -0.502 -16.834 1.00 78.75 85 ALA A N 1
ATOM 704 C CA . ALA A 1 85 ? 22.813 -1.872 -17.305 1.00 78.75 85 ALA A CA 1
ATOM 705 C C . ALA A 1 85 ? 23.579 -2.144 -18.611 1.00 78.75 85 ALA A C 1
ATOM 707 O O . ALA A 1 85 ? 24.207 -3.191 -18.756 1.00 78.75 85 ALA A O 1
ATOM 708 N N . PHE A 1 86 ? 23.566 -1.195 -19.548 1.00 75.19 86 PHE A N 1
ATOM 709 C CA . PHE A 1 86 ? 24.286 -1.286 -20.814 1.00 75.19 86 PHE A CA 1
ATOM 710 C C . PHE A 1 86 ? 25.802 -1.260 -20.606 1.00 75.19 86 PHE A C 1
ATOM 712 O O . PHE A 1 86 ? 26.497 -2.121 -21.133 1.00 75.19 86 PHE A O 1
ATOM 719 N N . ALA A 1 87 ? 26.311 -0.334 -19.794 1.00 74.88 87 ALA A N 1
ATOM 720 C CA . ALA A 1 87 ? 27.723 -0.247 -19.439 1.00 74.88 87 ALA A CA 1
ATOM 721 C C . ALA A 1 87 ? 28.190 -1.504 -18.696 1.00 74.88 87 ALA A C 1
ATOM 723 O O . ALA A 1 87 ? 29.246 -2.043 -19.013 1.00 74.88 87 ALA A O 1
ATOM 724 N N . GLY A 1 88 ? 27.382 -2.029 -17.770 1.00 70.62 88 GLY A N 1
ATOM 725 C CA . GLY A 1 88 ? 27.647 -3.303 -17.103 1.00 70.62 88 GLY A CA 1
ATOM 726 C C . GLY A 1 88 ? 27.687 -4.478 -18.083 1.00 70.62 88 GLY A C 1
ATOM 727 O O . GLY A 1 88 ? 28.593 -5.305 -18.017 1.00 70.62 88 GLY A O 1
ATOM 728 N N . LYS A 1 89 ? 26.758 -4.531 -19.043 1.00 71.00 89 LYS A N 1
ATOM 729 C CA . LYS A 1 89 ? 26.715 -5.579 -20.072 1.00 71.00 89 LYS A CA 1
ATOM 730 C C . LYS A 1 89 ? 27.896 -5.485 -21.039 1.00 71.00 89 LYS A C 1
ATOM 732 O O . LYS A 1 89 ? 28.539 -6.494 -21.287 1.00 71.00 89 LYS A O 1
ATOM 737 N N . ALA A 1 90 ? 28.241 -4.287 -21.505 1.00 65.31 90 ALA A N 1
ATOM 738 C CA . ALA A 1 90 ? 29.402 -4.044 -22.359 1.00 65.31 90 ALA A CA 1
ATOM 739 C C . ALA A 1 90 ? 30.731 -4.319 -21.633 1.00 65.31 90 ALA A C 1
ATOM 741 O O . ALA A 1 90 ? 31.664 -4.834 -22.240 1.00 65.31 90 ALA A O 1
ATOM 742 N N . PHE A 1 91 ? 30.816 -4.040 -20.329 1.00 65.12 91 PHE A N 1
ATOM 743 C CA . PHE A 1 91 ? 31.968 -4.402 -19.501 1.00 65.12 91 PHE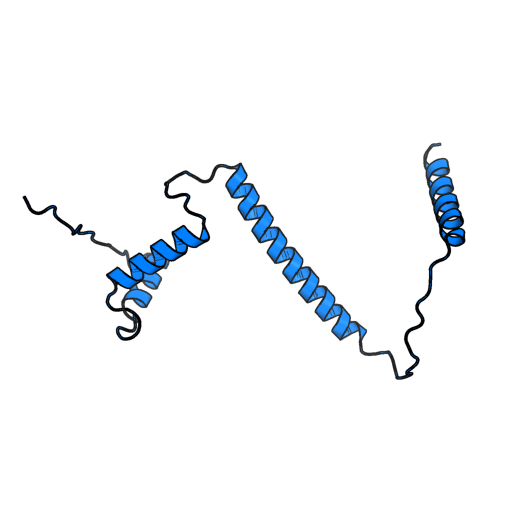 A CA 1
ATOM 744 C C . PHE A 1 91 ? 32.125 -5.925 -19.369 1.00 65.12 91 PHE A C 1
ATOM 746 O O . PHE A 1 91 ? 33.234 -6.444 -19.473 1.00 65.12 91 PHE A O 1
ATOM 753 N N . LEU A 1 92 ? 31.020 -6.655 -19.189 1.00 62.88 92 LEU A N 1
ATOM 754 C CA . LEU A 1 92 ? 31.024 -8.119 -19.111 1.00 62.88 92 LEU A CA 1
ATOM 755 C C . LEU A 1 92 ? 31.292 -8.780 -20.474 1.00 62.88 92 LEU A C 1
ATOM 757 O O . LEU A 1 92 ? 32.024 -9.764 -20.539 1.00 62.88 92 LEU A O 1
ATOM 761 N N . GLU A 1 93 ? 30.744 -8.232 -21.560 1.00 60.94 93 GLU A N 1
ATOM 762 C CA . GLU A 1 93 ? 30.919 -8.746 -22.927 1.00 60.94 93 GLU A CA 1
ATOM 763 C C . GLU A 1 93 ? 32.287 -8.365 -23.526 1.00 60.94 93 GLU A C 1
ATOM 765 O O . GLU A 1 93 ? 32.868 -9.147 -24.273 1.00 60.94 93 GLU A O 1
ATOM 770 N N . GLY A 1 94 ? 32.852 -7.212 -23.152 1.00 56.19 94 GLY A N 1
ATOM 771 C CA . GLY A 1 94 ? 34.193 -6.763 -23.553 1.00 56.19 94 GLY A CA 1
ATOM 772 C C . GLY A 1 94 ? 35.338 -7.286 -22.674 1.00 56.19 94 GLY A C 1
ATOM 773 O O . GLY A 1 94 ? 36.507 -7.085 -23.000 1.00 56.19 94 GLY A O 1
ATOM 774 N N . GLY A 1 95 ? 35.029 -7.963 -21.563 1.00 51.22 95 GLY A N 1
ATOM 775 C CA . GLY A 1 95 ? 36.005 -8.466 -20.589 1.00 51.22 95 GLY A CA 1
ATOM 776 C C . GLY A 1 95 ? 36.666 -9.807 -20.937 1.00 51.22 95 GLY A C 1
ATOM 777 O O . GLY A 1 95 ? 37.511 -10.274 -20.175 1.00 51.22 95 GLY A O 1
ATOM 778 N N . ALA A 1 96 ? 36.316 -10.444 -22.060 1.00 46.88 96 ALA A N 1
ATOM 779 C CA . ALA A 1 96 ? 36.806 -11.785 -22.399 1.00 46.88 96 ALA A CA 1
ATOM 780 C C . ALA A 1 96 ? 38.195 -11.833 -23.070 1.00 46.88 96 ALA A C 1
ATOM 782 O O . ALA A 1 96 ? 38.717 -12.926 -23.280 1.00 46.88 96 ALA A O 1
ATOM 783 N N . GLU A 1 97 ? 38.847 -10.699 -23.352 1.00 51.59 97 GLU A N 1
ATOM 784 C CA . GLU A 1 97 ? 40.203 -10.699 -23.921 1.00 51.59 97 GLU A CA 1
ATOM 785 C C . GLU A 1 97 ? 41.122 -9.627 -23.324 1.00 51.59 97 GLU A C 1
ATOM 787 O O . GLU A 1 97 ? 41.533 -8.702 -24.014 1.00 51.59 97 GLU A O 1
ATOM 792 N N . ARG A 1 98 ? 41.542 -9.779 -22.060 1.00 48.88 98 ARG A N 1
ATOM 793 C CA . ARG A 1 98 ? 42.876 -9.311 -21.625 1.00 48.88 98 ARG A CA 1
ATOM 794 C C . ARG A 1 98 ? 43.507 -10.314 -20.666 1.00 48.88 98 ARG A C 1
ATOM 796 O O . ARG A 1 98 ? 43.262 -10.314 -19.463 1.00 48.88 98 ARG A O 1
ATOM 803 N N . LYS A 1 99 ? 44.348 -11.186 -21.229 1.00 38.12 99 LYS A N 1
ATOM 804 C CA . LYS A 1 99 ? 45.291 -12.015 -20.474 1.00 38.12 99 LYS A CA 1
ATOM 805 C C . LYS A 1 99 ? 46.234 -11.112 -19.670 1.00 38.12 99 LYS A C 1
ATOM 807 O O . LYS A 1 99 ? 46.876 -10.233 -20.230 1.00 38.12 99 LYS A O 1
ATOM 812 N N . SER A 1 100 ? 46.298 -11.387 -18.369 1.00 41.03 100 SER A N 1
ATOM 813 C CA . SER A 1 100 ? 47.438 -11.248 -17.455 1.00 41.03 100 SER A CA 1
ATOM 814 C C . SER A 1 100 ? 48.654 -10.452 -17.957 1.00 41.03 100 SER A C 1
ATOM 816 O O . SER A 1 100 ? 49.488 -10.987 -18.681 1.00 41.03 100 SER A O 1
ATOM 818 N N . SER A 1 101 ? 48.856 -9.255 -17.407 1.00 33.75 101 SER A N 1
ATOM 819 C CA . SER A 1 101 ? 50.150 -8.903 -16.813 1.00 33.75 101 SER A CA 1
ATOM 820 C C . SER A 1 101 ? 49.960 -7.761 -15.821 1.00 33.75 101 SER A C 1
ATOM 822 O O . SER A 1 101 ? 49.624 -6.641 -16.190 1.00 33.75 101 SER A O 1
ATOM 824 N N . VAL A 1 102 ? 50.202 -8.066 -14.551 1.00 48.38 102 VAL A N 1
ATOM 825 C CA . VAL A 1 102 ? 50.409 -7.097 -13.473 1.00 48.38 102 VAL A CA 1
ATOM 826 C C . VAL A 1 102 ? 51.518 -6.120 -13.874 1.00 48.38 102 VAL A C 1
ATOM 828 O O . VAL A 1 102 ? 52.624 -6.576 -14.161 1.00 48.38 102 VAL A O 1
ATOM 831 N N . LYS A 1 103 ? 51.239 -4.810 -13.848 1.00 39.59 103 LYS A N 1
ATOM 832 C CA . LYS A 1 103 ? 52.170 -3.748 -13.422 1.00 39.59 103 LYS A CA 1
ATOM 833 C C . LYS A 1 103 ? 51.372 -2.615 -12.761 1.00 39.59 103 LYS A C 1
ATOM 835 O O . LYS A 1 103 ? 50.264 -2.307 -13.182 1.00 39.59 103 LYS A O 1
ATOM 840 N N . GLU A 1 104 ? 51.949 -2.099 -11.683 1.00 35.38 104 GLU A N 1
ATOM 841 C CA . GLU A 1 104 ? 51.470 -1.065 -10.753 1.00 35.38 104 GLU A CA 1
ATOM 842 C C . GLU A 1 104 ? 50.951 0.234 -11.407 1.00 35.38 104 GLU A C 1
ATOM 844 O O . GLU A 1 104 ? 51.264 0.507 -12.568 1.00 35.38 104 GLU A O 1
ATOM 849 N N . PRO A 1 105 ? 50.176 1.062 -10.671 1.00 40.44 105 PRO A N 1
ATOM 850 C CA . PRO A 1 105 ? 49.589 2.279 -11.218 1.00 40.44 105 PRO A CA 1
ATOM 851 C C . PRO A 1 105 ? 50.654 3.361 -11.437 1.00 40.44 105 PRO A C 1
ATOM 853 O O . PRO A 1 105 ? 51.221 3.898 -10.488 1.00 40.44 105 PRO A O 1
ATOM 856 N N . VAL A 1 106 ? 50.885 3.724 -12.699 1.00 39.44 106 VAL A N 1
ATOM 857 C CA . VAL A 1 106 ? 51.611 4.945 -13.063 1.00 39.44 106 VAL A CA 1
ATOM 858 C C . VAL A 1 106 ? 50.606 6.093 -13.082 1.00 39.44 106 VAL A C 1
ATOM 860 O O . VAL A 1 106 ? 49.711 6.140 -13.922 1.00 39.44 106 VAL A O 1
ATOM 863 N N . THR A 1 107 ? 50.739 7.023 -12.139 1.00 47.03 107 THR A N 1
ATOM 864 C CA . THR A 1 107 ? 50.104 8.343 -12.217 1.00 47.03 107 THR A CA 1
ATOM 865 C C . THR A 1 107 ? 50.733 9.118 -13.371 1.00 47.03 107 THR A C 1
ATOM 867 O O . THR A 1 107 ? 51.836 9.646 -13.230 1.00 47.03 107 THR A O 1
ATOM 870 N N . GLU A 1 108 ? 50.054 9.175 -14.512 1.00 43.22 108 GLU A N 1
ATOM 871 C CA . GLU A 1 108 ? 50.501 9.953 -15.665 1.00 43.22 108 GLU A CA 1
ATOM 872 C C . GLU A 1 108 ? 49.946 11.379 -15.544 1.00 43.22 108 GLU A C 1
ATOM 874 O O . GLU A 1 108 ? 48.747 11.627 -15.678 1.00 43.22 108 GLU A O 1
ATOM 879 N N . LYS A 1 109 ? 50.825 12.330 -15.208 1.00 44.91 109 LYS A N 1
ATOM 880 C CA . LYS A 1 109 ? 50.522 13.757 -15.323 1.00 44.91 109 LYS A CA 1
ATOM 881 C C . LYS A 1 109 ? 50.460 14.092 -16.810 1.00 44.91 109 LYS A C 1
ATOM 883 O O . LYS A 1 109 ? 51.485 14.044 -17.482 1.00 44.91 109 LYS A O 1
ATOM 888 N N . VAL A 1 110 ? 49.275 14.431 -17.307 1.00 44.53 110 VAL A N 1
ATOM 889 C CA . VAL A 1 110 ? 49.109 14.994 -18.651 1.00 44.53 110 VAL A CA 1
ATOM 890 C C . VAL A 1 110 ? 49.765 16.376 -18.659 1.00 44.53 110 VAL A C 1
ATOM 892 O O . VAL A 1 110 ? 49.354 17.258 -17.907 1.00 44.53 110 VAL A O 1
ATOM 895 N N . SER A 1 111 ? 50.828 16.536 -19.447 1.00 55.09 111 SER A N 1
ATOM 896 C CA . SER A 1 111 ? 51.504 17.812 -19.682 1.00 55.09 111 SER A CA 1
ATOM 897 C C . SER A 1 111 ? 50.713 18.665 -20.681 1.00 55.09 111 SER A C 1
ATOM 899 O O . SER A 1 111 ? 50.211 18.158 -21.684 1.00 55.09 111 SER A O 1
ATOM 901 N N . GLU A 1 112 ? 50.614 19.966 -20.394 1.00 52.09 112 GLU A N 1
ATOM 902 C CA . GLU A 1 112 ? 49.835 20.968 -21.145 1.00 52.09 112 GLU A CA 1
ATOM 903 C C . GLU A 1 112 ? 50.233 21.106 -22.626 1.00 52.09 112 GLU A C 1
ATOM 905 O O . GLU A 1 112 ? 49.409 21.527 -23.428 1.00 52.09 112 GLU A O 1
ATOM 910 N N . GLU A 1 113 ? 51.431 20.667 -23.027 1.00 53.06 113 GLU A N 1
ATOM 911 C CA . GLU A 1 113 ? 51.912 20.760 -24.418 1.00 53.06 113 GLU A CA 1
ATOM 912 C C . GLU A 1 113 ? 51.044 19.997 -25.433 1.00 53.06 113 GLU A C 1
ATOM 914 O O . GLU A 1 113 ? 51.031 20.337 -26.609 1.00 53.06 113 GLU A O 1
ATOM 919 N N . LYS A 1 114 ? 50.286 18.980 -25.001 1.00 51.56 114 LYS A N 1
ATOM 920 C CA . LYS A 1 114 ? 49.481 18.151 -25.915 1.00 51.56 114 LYS A CA 1
ATOM 921 C C . LYS A 1 114 ? 48.097 18.731 -26.229 1.00 51.56 114 LYS A C 1
ATOM 923 O O . LYS A 1 114 ? 47.396 18.187 -27.079 1.00 51.56 114 LYS A O 1
ATOM 928 N N . LEU A 1 115 ? 47.676 19.781 -25.519 1.00 54.28 115 LEU A N 1
ATOM 929 C CA . LEU A 1 115 ? 46.375 20.427 -25.728 1.00 54.28 115 LEU A CA 1
ATOM 930 C C . LEU A 1 115 ? 46.405 21.419 -26.897 1.00 54.28 115 LEU A C 1
ATOM 932 O O . LEU A 1 115 ? 45.406 21.526 -27.608 1.00 54.28 115 LEU A O 1
ATOM 936 N N . ASP A 1 116 ? 47.540 22.079 -27.133 1.00 58.81 116 ASP A N 1
ATOM 937 C CA . ASP A 1 116 ? 47.681 23.068 -28.210 1.00 58.81 116 ASP A CA 1
ATOM 938 C C . ASP A 1 116 ? 47.611 22.427 -29.603 1.00 58.81 116 ASP A C 1
ATOM 940 O O . ASP A 1 116 ? 46.963 22.976 -30.494 1.00 58.81 116 ASP A O 1
ATOM 944 N N . ASP A 1 117 ? 48.168 21.224 -29.775 1.00 64.94 117 ASP A N 1
ATOM 945 C CA . ASP A 1 117 ? 48.088 20.487 -31.045 1.00 64.94 117 ASP A CA 1
ATOM 946 C C . ASP A 1 117 ? 46.640 20.098 -31.395 1.00 64.94 117 ASP A C 1
ATOM 948 O O . ASP A 1 117 ? 46.211 20.218 -32.541 1.00 64.94 117 ASP A O 1
ATOM 952 N N . VAL A 1 118 ? 45.848 19.684 -30.400 1.00 64.94 118 VAL A N 1
ATOM 953 C CA . VAL A 1 118 ? 44.446 19.277 -30.609 1.00 64.94 118 VAL A CA 1
ATOM 954 C C . VAL A 1 118 ? 43.552 20.490 -30.884 1.00 64.94 118 VAL A C 1
ATOM 956 O O . VAL A 1 118 ? 42.624 20.413 -31.691 1.00 64.94 118 VAL A O 1
ATOM 959 N N . LEU A 1 119 ? 43.832 21.624 -30.235 1.00 67.94 119 LEU A N 1
ATOM 960 C CA . LEU A 1 119 ? 43.125 22.882 -30.481 1.00 67.94 119 LEU A CA 1
ATOM 961 C C . LEU A 1 119 ? 43.471 23.475 -31.855 1.00 67.94 119 LEU A C 1
ATOM 963 O O . LEU A 1 119 ? 42.587 24.039 -32.502 1.00 67.94 119 LEU A O 1
ATOM 967 N N . GLY A 1 120 ? 44.714 23.318 -32.319 1.00 70.81 120 GLY A N 1
ATOM 968 C CA . GLY A 1 120 ? 45.152 23.751 -33.648 1.00 70.81 120 GLY A CA 1
ATOM 969 C C . GLY A 1 120 ? 44.482 22.974 -34.785 1.00 70.81 120 GLY A C 1
ATOM 970 O O . GLY A 1 120 ? 44.031 23.582 -35.763 1.00 70.81 120 GLY A O 1
ATOM 971 N N . ASP A 1 121 ? 44.342 21.656 -34.627 1.00 71.06 121 ASP A N 1
ATOM 972 C CA . ASP A 1 121 ? 43.648 20.806 -35.605 1.00 71.06 121 ASP A CA 1
ATOM 973 C C . ASP A 1 121 ? 42.153 21.145 -35.679 1.00 71.06 121 ASP A C 1
ATOM 975 O O . ASP A 1 121 ? 41.606 21.338 -36.767 1.00 71.06 121 ASP A O 1
ATOM 979 N N . LEU A 1 122 ? 41.498 21.322 -34.526 1.00 73.31 122 LEU A N 1
ATOM 980 C CA . LEU A 1 122 ? 40.075 21.658 -34.491 1.00 73.31 122 LEU A CA 1
ATOM 981 C C . LEU A 1 122 ? 39.809 23.064 -35.056 1.00 73.31 122 LEU A C 1
ATOM 983 O O . LEU A 1 122 ? 38.844 23.261 -35.785 1.00 73.31 122 LEU A O 1
ATOM 987 N N . ALA A 1 123 ? 40.671 24.050 -34.791 1.00 73.12 123 ALA A N 1
ATOM 988 C CA . ALA A 1 123 ? 40.530 25.389 -35.370 1.00 73.12 123 ALA A CA 1
ATOM 989 C C . ALA A 1 123 ? 40.678 25.388 -36.905 1.00 73.12 123 ALA A C 1
ATOM 991 O O . ALA A 1 123 ? 39.985 26.140 -37.597 1.00 73.12 123 ALA A O 1
ATOM 992 N N . SER A 1 124 ? 41.536 24.516 -37.439 1.00 72.94 124 SER A N 1
ATOM 993 C CA . SER A 1 124 ? 41.759 24.373 -38.881 1.00 72.94 124 SER A CA 1
ATOM 994 C C . SER A 1 124 ? 40.555 23.754 -39.601 1.00 72.94 124 SER A C 1
ATOM 996 O O . SER A 1 124 ? 40.204 24.188 -40.699 1.00 72.94 124 SER A O 1
ATOM 998 N N . GLU A 1 125 ? 39.862 22.800 -38.972 1.00 72.56 125 GLU A N 1
ATOM 999 C CA . GLU A 1 125 ? 38.637 22.210 -39.533 1.00 72.56 125 GLU A CA 1
ATOM 1000 C C . GLU A 1 125 ? 37.486 23.218 -39.641 1.00 72.56 125 GLU A C 1
ATOM 1002 O O . GLU A 1 125 ? 36.722 23.192 -40.606 1.00 72.56 125 GLU A O 1
ATOM 1007 N N . TRP A 1 126 ? 37.369 24.138 -38.682 1.00 72.19 126 TRP A N 1
ATOM 1008 C CA . TRP A 1 126 ? 36.294 25.132 -38.680 1.00 72.19 126 TRP A CA 1
ATOM 1009 C C . TRP A 1 126 ? 36.540 26.253 -39.689 1.00 72.19 126 TRP A C 1
ATOM 1011 O O . TRP A 1 126 ? 35.590 26.741 -40.300 1.00 72.19 126 TRP A O 1
ATOM 1021 N N . ALA A 1 127 ? 37.803 26.625 -39.915 1.00 69.44 127 ALA A N 1
ATOM 1022 C CA . ALA A 1 127 ? 38.174 27.592 -40.945 1.00 69.44 127 ALA A CA 1
ATOM 1023 C C . ALA A 1 127 ? 37.835 27.090 -42.363 1.00 69.44 127 ALA A C 1
ATOM 1025 O O . ALA A 1 127 ? 37.413 27.878 -43.203 1.00 69.44 127 ALA A O 1
ATOM 1026 N N . ASN A 1 128 ? 37.937 25.777 -42.603 1.00 66.12 128 ASN A N 1
ATOM 1027 C CA . ASN A 1 128 ? 37.606 25.149 -43.889 1.00 66.12 128 ASN A CA 1
ATOM 1028 C C . ASN A 1 128 ? 36.108 24.866 -44.102 1.00 66.12 128 ASN A C 1
ATOM 1030 O O . ASN A 1 128 ? 35.727 24.436 -45.187 1.00 66.12 128 ASN A O 1
ATOM 1034 N N . MET A 1 129 ? 35.249 25.087 -43.102 1.00 62.09 129 MET A N 1
ATOM 1035 C CA . MET A 1 129 ? 33.790 24.948 -43.243 1.00 62.09 129 MET A CA 1
ATOM 1036 C C . MET A 1 129 ? 33.074 26.270 -43.577 1.00 62.09 129 MET A C 1
ATOM 1038 O O . MET A 1 129 ? 31.847 26.289 -43.669 1.00 62.09 129 MET A O 1
ATOM 1042 N N . GLY A 1 130 ? 33.819 27.373 -43.720 1.00 59.06 130 GLY A N 1
ATOM 1043 C CA . GLY A 1 130 ? 33.282 28.723 -43.913 1.00 59.06 130 GLY A CA 1
ATOM 1044 C C . GLY A 1 130 ? 33.397 29.316 -45.324 1.00 59.06 130 GLY A C 1
ATOM 1045 O O . GLY A 1 130 ? 33.029 30.481 -45.476 1.00 59.06 130 GLY A O 1
ATOM 1046 N N . GLU A 1 131 ? 33.889 28.570 -46.321 1.00 52.62 131 GLU A N 1
ATOM 1047 C CA . GLU A 1 131 ? 33.886 28.974 -47.745 1.00 52.62 131 GLU A CA 1
ATOM 1048 C C . GLU A 1 131 ? 32.806 28.253 -48.563 1.00 52.62 131 GLU A C 1
ATOM 1050 O O . GLU A 1 131 ? 32.648 27.020 -48.405 1.00 52.62 131 GLU A O 1
#

Sequence (131 aa):
MKTKNTAFYSLRLNLDNKQHREVFEILQSLDKNIFKSRNQFIVDCIDERIRCRGKKTGIEQLTKDEIVQEIVEKVGQEIDSRIYAFAGKAFLEGGAERKSSVKEPVTEKVSEEKLDDVLGDLASEWANMGE

=== Feature glossary ===
Key to the feature types in this record:

— What the protein is —

Primary structure: the covalent order of the twenty standard amino acids along the backbone. Two proteins with the same sequence will (almost always) fold to the same structure; two with 30% identity often share a fold but not the details.

Database cross-references. InterPro integrates a dozen domain/family signature databases into unified entries with residue-range hits. GO terms attach function/process/location labels with evidence codes. CATH codes position the fold in a four-level structural taxonomy. Organism is the NCBI-taxonomy species name.

— Where its atoms are —

The mmCIF block holds the 3D Cartesian coordinates of each backbone atom (N, Cα, C, O) in ångströms. mmCIF is the PDB's canonical archive format — a tagged-loop text representation of the atomic model.

Six rendered views show the 3D structure from the faces of a cube — i.e. along ±x, ±y, ±z. Rendering representation is drawn randomly per protein from cartoon (secondary-structure ribbons), sticks (backbone bonds), or molecular surface; coloring is either N→C rainbow (blue at the N-terminus through red at the C-terminus) or one color per chain.

— Local backbone conformation —

DSSP 8-state secondary structure assigns each residue one of H (α-helix), G (3₁₀-helix), I (π-helix), E (extended β-strand), B (isolated β-bridge), T (hydrogen-bonded turn), S (bend), or '-' (coil). The assignment is computed from backbone hydrogen-bond geometry via the Kabsch–Sander algorithm.

P-SEA three-state annotation labels each residue as helix, strand, or coil based purely on the geometry of the Cα trace. It serves as a fallback when the full backbone (and thus DSSP) is unavailable.

The φ/ψ torsion pair specifies the backbone conformation at each residue. φ rotates about the N–Cα bond, ψ about the Cα–C bond. Steric clashes forbid most of the (φ, ψ) plane — the allowed regions (α-helix basin, β-sheet basin, left-handed helix) are the Ramachandran-allowed regions.

— Global shape and packing —

The geometric summary reports three shape descriptors. Rg (radius of gyration) measures how spread out the Cα atoms are about their centre of mass; compact globular proteins have small Rg, elongated or unfolded ones large. Cα contacts (<8 Å, |i−j|>4) count long-range residue pairs in spatial proximity — high for tightly packed folds, near zero for rods or random coil. The bounding-box extents give the protein's footprint along x, y, z in Å.

Accessible surface area quantifies burial. A residue with SASA near zero is packed into the hydrophobic core; one with SASA >100 Å² sits on the surface. Computed here via the Shrake–Rupley numerical algorithm with a 1.4 Å probe.

Plot images: a contact map (which residues are close in 3D, as an N×N binary image), a Ramachandran scatter (backbone torsion angles, revealing secondary-structure composition at a glance), and — for AlphaFold structures — a PAE heatmap (pairwise prediction confidence).

— Structural neighborhood —

The Foldseek 3Di string encodes local tertiary geometry as a 20-letter alphabet — one character per residue — derived from the relative positions of nearby Cα atoms. Unlike the amino-acid sequence, 3Di is a direct function of the 3D structure, so two proteins with the same fold have similar 3Di strings even at low sequence identity.

Nearest PDB neighbors are the top structural matches found by Foldseek when searching this structure against the entire Protein Data Bank. Each hit reports a TM-score (0 to 1; >0.5 almost always implies the same fold) and an E-value. These are *structural* homologs — they may share no detectable sequence similarity.

— Confidence and disorder —

For AlphaFold models, the B-factor field carries pLDDT — the model's own estimate of local accuracy on a 0–100 scale. Regions with pLDDT<50 should be treated as essentially unmodeled; they often correspond to intrinsically disordered segments.

B-factor (Debye–Waller factor) reflects atomic displacement in the crystal lattice. It is an experimental observable (units Å²), not a prediction; low values mean the atom is pinned down, high values mean it moves or is heterogeneous across the crystal.

Predicted aligned error is AlphaFold's pairwise confidence. Unlike pLDDT (per-residue), PAE is per-residue-pair and captures whether two parts of the structure are correctly placed relative to each other. Units are ångströms of expected positional error.